Protein AF-A0A817S3K5-F1 (afdb_monomer_lite)

Radius of gyration: 28.81 Å; chains: 1; bounding box: 38×47×97 Å

Foldseek 3Di:
DDDDDDDPPPPPPPPDDPPVVNVVVVVVCVVPPADPDDDPDDDDDDADPDWFDKDWPDDWDDDDDDPPHDDDTDTDIDGNPDDDDWDDDPPHTDDPPD

Structure (mmCIF, N/CA/C/O backbone):
data_AF-A0A817S3K5-F1
#
_entry.id   AF-A0A817S3K5-F1
#
loop_
_atom_site.group_PDB
_atom_site.id
_atom_site.type_symbol
_atom_site.label_atom_id
_atom_site.label_alt_id
_atom_site.label_comp_id
_atom_site.label_asym_id
_atom_site.label_entity_id
_atom_site.label_seq_id
_atom_site.pdbx_PDB_ins_code
_atom_site.Cartn_x
_atom_site.Cartn_y
_atom_site.Cartn_z
_atom_site.occupancy
_atom_site.B_iso_or_equiv
_atom_site.auth_seq_id
_atom_site.auth_comp_id
_atom_site.auth_asym_id
_atom_site.auth_atom_id
_atom_site.pdbx_PDB_model_num
ATOM 1 N N . CYS A 1 1 ? -3.918 -30.178 81.997 1.00 38.28 1 CYS A N 1
ATOM 2 C CA . CYS A 1 1 ? -4.406 -31.030 80.899 1.00 38.28 1 CYS A CA 1
ATOM 3 C C . CYS A 1 1 ? -5.470 -30.204 80.178 1.00 38.28 1 CYS A C 1
ATOM 5 O O . CYS A 1 1 ? -6.615 -30.225 80.603 1.00 38.28 1 CYS A O 1
ATOM 7 N N . GLU A 1 2 ? -5.118 -29.177 79.399 1.00 41.91 2 GLU A N 1
ATOM 8 C CA . GLU A 1 2 ? -4.503 -29.238 78.053 1.00 41.91 2 GLU A CA 1
ATOM 9 C C . GLU A 1 2 ? -5.244 -30.208 77.129 1.00 41.91 2 GLU A C 1
ATOM 11 O O . GLU A 1 2 ? -5.290 -31.396 77.432 1.00 41.91 2 GLU A O 1
ATOM 16 N N . GLU A 1 3 ? -5.917 -29.650 76.114 1.00 40.00 3 GLU A N 1
ATOM 17 C CA . GLU A 1 3 ? -5.743 -29.856 74.655 1.00 40.00 3 GLU A CA 1
ATOM 18 C C . GLU A 1 3 ? -6.996 -29.261 73.963 1.00 40.00 3 GLU A C 1
ATOM 20 O O . GLU A 1 3 ? -8.122 -29.697 74.190 1.00 40.00 3 GLU A O 1
ATOM 25 N N . ASP A 1 4 ? -6.933 -28.046 73.408 1.00 41.97 4 ASP A N 1
ATOM 26 C CA . ASP A 1 4 ? -6.517 -27.714 72.030 1.00 41.97 4 ASP A CA 1
ATOM 27 C C . ASP A 1 4 ? -7.110 -28.624 70.944 1.00 41.97 4 ASP A C 1
ATOM 29 O O . ASP A 1 4 ? -6.908 -29.831 70.936 1.00 41.97 4 ASP A O 1
ATOM 33 N N . GLY A 1 5 ? -7.844 -28.038 69.986 1.00 35.16 5 GLY A N 1
ATOM 34 C CA . GLY A 1 5 ? -8.550 -28.851 68.991 1.00 35.16 5 GLY A CA 1
ATOM 35 C C . GLY A 1 5 ? -9.182 -28.144 67.796 1.00 35.16 5 GLY A C 1
ATOM 36 O O . GLY A 1 5 ? -10.201 -28.596 67.294 1.00 35.16 5 GLY A O 1
ATOM 37 N N . LEU A 1 6 ? -8.578 -27.047 67.342 1.00 41.00 6 LEU A N 1
ATOM 38 C CA . LEU A 1 6 ? -8.473 -26.673 65.927 1.00 41.00 6 LEU A CA 1
ATOM 39 C C . LEU A 1 6 ? -9.768 -26.529 65.086 1.00 41.00 6 LEU A C 1
ATOM 41 O O . LEU A 1 6 ? -10.302 -27.459 64.477 1.00 41.00 6 LEU A O 1
ATOM 45 N N . ARG A 1 7 ? -10.159 -25.256 64.915 1.00 46.53 7 ARG A N 1
ATOM 46 C CA . ARG A 1 7 ? -10.864 -24.732 63.734 1.00 46.53 7 ARG A CA 1
ATOM 47 C C . ARG A 1 7 ? -10.237 -25.295 62.454 1.00 46.53 7 ARG A C 1
ATOM 49 O O . ARG A 1 7 ? -9.183 -24.830 62.028 1.00 46.53 7 ARG A O 1
ATOM 56 N N . HIS A 1 8 ? -10.941 -26.185 61.773 1.00 41.94 8 HIS A N 1
ATOM 57 C CA . HIS A 1 8 ? -10.655 -26.474 60.374 1.00 41.94 8 HIS A CA 1
ATOM 58 C C . HIS A 1 8 ? -11.423 -25.461 59.520 1.00 41.94 8 HIS A C 1
ATOM 60 O O . HIS A 1 8 ? -12.489 -25.748 58.980 1.00 41.94 8 HIS A O 1
ATOM 66 N N . SER A 1 9 ? -10.914 -24.224 59.437 1.00 45.59 9 SER A N 1
ATOM 67 C CA . SER A 1 9 ? -11.316 -23.351 58.334 1.00 45.59 9 SER A CA 1
ATOM 68 C C . SER A 1 9 ? -10.682 -23.932 57.078 1.00 45.59 9 SER A C 1
ATOM 70 O O . SER A 1 9 ? -9.462 -23.882 56.942 1.00 45.59 9 SER A O 1
ATOM 72 N N . ASN A 1 10 ? -11.495 -24.511 56.198 1.00 40.59 10 ASN A N 1
ATOM 73 C CA . ASN A 1 10 ? -11.050 -24.997 54.900 1.00 40.59 10 ASN A CA 1
ATOM 74 C C . ASN A 1 10 ? -10.372 -23.856 54.131 1.00 40.59 10 ASN A C 1
ATOM 76 O O . ASN A 1 10 ? -11.014 -22.986 53.545 1.00 40.59 10 ASN A O 1
ATOM 80 N N . THR A 1 11 ? -9.042 -23.870 54.121 1.00 45.94 11 THR A N 1
ATOM 81 C CA . THR A 1 11 ? -8.177 -22.968 53.350 1.00 45.94 11 THR A CA 1
ATOM 82 C C . THR A 1 11 ? -8.134 -23.381 51.870 1.00 45.94 11 THR A C 1
ATOM 84 O O . THR A 1 11 ? -7.100 -23.274 51.223 1.00 45.94 11 THR A O 1
ATOM 87 N N . ALA A 1 12 ? -9.253 -23.869 51.329 1.00 43.88 12 ALA A N 1
ATOM 88 C CA . ALA A 1 12 ? -9.432 -24.180 49.909 1.00 43.88 12 ALA A CA 1
ATOM 89 C C . ALA A 1 12 ? -10.321 -23.138 49.200 1.00 43.88 12 ALA A C 1
ATOM 91 O O . ALA A 1 12 ? -10.151 -22.895 48.010 1.00 43.88 12 ALA A O 1
ATOM 92 N N . ASP A 1 13 ? -11.183 -22.425 49.935 1.00 46.97 13 ASP A N 1
ATOM 93 C CA . ASP A 1 13 ? -12.162 -21.481 49.362 1.00 46.97 13 ASP A CA 1
ATOM 94 C C . ASP A 1 13 ? -11.654 -20.036 49.201 1.00 46.97 13 ASP A C 1
ATOM 96 O O . ASP A 1 13 ? -12.416 -19.114 48.896 1.00 46.97 13 ASP A O 1
ATOM 100 N N . LYS A 1 14 ? -10.355 -19.792 49.418 1.00 42.25 14 LYS A N 1
ATOM 101 C CA . LYS A 1 14 ? -9.751 -18.455 49.243 1.00 42.25 14 LYS A CA 1
ATOM 102 C C . LYS A 1 14 ? -9.212 -18.195 47.836 1.00 42.25 14 LYS A C 1
ATOM 104 O O . LYS A 1 14 ? -8.758 -17.087 47.561 1.00 42.25 14 LYS A O 1
ATOM 109 N N . VAL A 1 15 ? -9.305 -19.169 46.934 1.00 53.22 15 VAL A N 1
ATOM 110 C CA . VAL A 1 15 ? -8.942 -19.003 45.525 1.00 53.22 15 VAL A CA 1
ATOM 111 C C . VAL A 1 15 ? -10.236 -19.001 44.712 1.00 53.22 15 VAL A C 1
ATOM 113 O O . VAL A 1 15 ? -10.975 -19.972 44.752 1.00 53.22 15 VAL A O 1
ATOM 116 N N . LYS A 1 16 ? -10.488 -17.921 43.962 1.00 57.38 16 LYS A N 1
ATOM 117 C CA . LYS A 1 16 ? -11.673 -17.648 43.112 1.00 57.38 16 LYS A CA 1
ATOM 118 C C . LYS A 1 16 ? -12.856 -16.955 43.793 1.00 57.38 16 LYS A C 1
ATOM 120 O O . LYS A 1 16 ? -13.955 -17.483 43.886 1.00 57.38 16 LYS A O 1
ATOM 125 N N . ARG A 1 17 ? -12.687 -15.669 44.092 1.00 57.22 17 ARG A N 1
ATOM 126 C CA . ARG A 1 17 ? -13.779 -14.704 43.891 1.00 57.22 17 ARG A CA 1
ATOM 127 C C . ARG A 1 17 ? -13.275 -13.536 43.059 1.00 57.22 17 ARG A C 1
ATOM 129 O O . ARG A 1 17 ? -13.145 -12.412 43.528 1.00 57.22 17 ARG A O 1
ATOM 136 N N . VAL A 1 18 ? -12.956 -13.830 41.801 1.00 61.41 18 VAL A N 1
ATOM 137 C CA . VAL A 1 18 ? -13.075 -12.799 40.770 1.00 61.41 18 VAL A CA 1
ATOM 138 C C . VAL A 1 18 ? -14.581 -12.606 40.603 1.00 61.41 18 VAL A C 1
ATOM 140 O O . VAL A 1 18 ? -15.294 -13.581 40.378 1.00 61.41 18 VAL A O 1
ATOM 143 N N . SER A 1 19 ? -15.088 -11.397 40.849 1.00 73.00 19 SER A N 1
ATOM 144 C CA . SER A 1 19 ? -16.510 -11.112 40.651 1.00 73.00 19 SER A CA 1
ATOM 145 C C . SER A 1 19 ? -16.870 -11.375 39.192 1.00 73.00 19 SER A C 1
ATOM 147 O O . SER A 1 19 ? -16.065 -11.083 38.309 1.00 73.00 19 SER A O 1
ATOM 149 N N . GLN A 1 20 ? -18.071 -11.894 38.937 1.00 73.19 20 GLN A N 1
ATOM 150 C CA . GLN A 1 20 ? -18.551 -12.144 37.575 1.00 73.19 20 GLN A CA 1
ATOM 151 C C . GLN A 1 20 ? -18.371 -10.899 36.687 1.00 73.19 20 GLN A C 1
ATOM 153 O O . GLN A 1 20 ? -17.793 -11.001 35.617 1.00 73.19 20 GLN A O 1
ATOM 158 N N . ALA A 1 21 ? -18.646 -9.706 37.226 1.00 74.56 21 ALA A N 1
ATOM 159 C CA . ALA A 1 21 ? -18.399 -8.428 36.554 1.00 74.56 21 ALA A CA 1
ATOM 160 C C . ALA A 1 21 ? -16.942 -8.212 36.093 1.00 74.56 21 ALA A C 1
ATOM 162 O O . ALA A 1 21 ? -16.708 -7.642 35.035 1.00 74.56 21 ALA A O 1
ATOM 163 N N . LYS A 1 22 ? -15.939 -8.661 36.862 1.00 75.88 22 LYS A N 1
ATOM 164 C CA . LYS A 1 22 ? -14.532 -8.589 36.429 1.00 75.88 22 LYS A CA 1
ATOM 165 C C . LYS A 1 22 ? -14.230 -9.592 35.318 1.00 75.88 22 LYS A C 1
ATOM 167 O O . LYS A 1 22 ? -13.415 -9.287 34.457 1.00 75.88 22 LYS A O 1
ATOM 172 N N . LEU A 1 23 ? -14.856 -10.768 35.346 1.00 76.06 23 LEU A N 1
ATOM 173 C CA . LEU A 1 23 ? -14.713 -11.756 34.275 1.00 76.06 23 LEU A CA 1
ATOM 174 C C . LEU A 1 23 ? -15.369 -11.263 32.981 1.00 76.06 23 LEU A C 1
ATOM 176 O O . LEU A 1 23 ? -14.771 -11.412 31.922 1.00 76.06 23 LEU A O 1
ATOM 180 N N . ASP A 1 24 ? -16.527 -10.613 33.082 1.00 75.06 24 ASP A N 1
ATOM 181 C CA . ASP A 1 24 ? -17.258 -10.065 31.937 1.00 75.06 24 ASP A CA 1
ATOM 182 C C . ASP A 1 24 ? -16.474 -8.921 31.270 1.00 75.06 24 ASP A C 1
ATOM 184 O O . ASP A 1 24 ? -16.312 -8.922 30.054 1.00 75.06 24 ASP A O 1
ATOM 188 N N . ILE A 1 25 ? -15.882 -8.014 32.062 1.00 77.69 25 ILE A N 1
ATOM 189 C CA . ILE A 1 25 ? -15.007 -6.941 31.548 1.00 77.69 25 ILE A CA 1
ATOM 190 C C . ILE A 1 25 ? -13.778 -7.523 30.837 1.00 77.69 25 ILE A C 1
ATOM 192 O O . ILE A 1 25 ? -13.401 -7.057 29.766 1.00 77.69 25 ILE A O 1
ATOM 196 N N . ILE A 1 26 ? -13.141 -8.551 31.409 1.00 79.62 26 ILE A N 1
ATOM 197 C CA . ILE A 1 26 ? -11.979 -9.197 30.779 1.00 79.62 26 ILE A CA 1
ATOM 198 C C . ILE A 1 26 ? -12.387 -9.872 29.464 1.00 79.62 26 ILE A C 1
ATOM 200 O O . ILE A 1 26 ? -11.667 -9.746 28.475 1.00 79.62 26 ILE A O 1
ATOM 204 N N . ALA A 1 27 ? -13.535 -10.553 29.435 1.00 75.31 27 ALA A N 1
ATOM 205 C CA . ALA A 1 27 ? -14.054 -11.189 28.229 1.00 75.31 27 ALA A CA 1
ATOM 206 C C . ALA A 1 27 ? -14.377 -10.156 27.136 1.00 75.31 27 ALA A C 1
ATOM 208 O O . ALA A 1 27 ? -14.006 -10.357 25.981 1.00 75.31 27 ALA A O 1
ATOM 209 N N . GLU A 1 28 ? -14.991 -9.026 27.493 1.00 73.81 28 GLU A N 1
ATOM 210 C CA . GLU A 1 28 ? -15.291 -7.928 26.568 1.00 73.81 28 GLU A CA 1
ATOM 211 C C . GLU A 1 28 ? -14.014 -7.269 26.023 1.00 73.81 28 GLU A C 1
ATOM 213 O O . GLU A 1 28 ? -13.895 -7.050 24.816 1.00 73.81 28 GLU A O 1
ATOM 218 N N . CYS A 1 29 ? -13.009 -7.031 26.874 1.00 67.94 29 CYS A N 1
ATOM 219 C CA . CYS A 1 29 ? -11.702 -6.539 26.434 1.00 67.94 29 CYS A CA 1
ATOM 220 C C . CYS A 1 29 ? -10.994 -7.521 25.487 1.00 67.94 29 CYS A C 1
ATOM 222 O O . CYS A 1 29 ? -10.348 -7.084 24.539 1.00 67.94 29 CYS A O 1
ATOM 224 N N . GLN A 1 30 ? -11.108 -8.832 25.718 1.00 71.56 30 GLN A N 1
ATOM 225 C CA . GLN A 1 30 ? -10.517 -9.855 24.847 1.00 71.56 30 GLN A CA 1
ATOM 226 C C . GLN A 1 30 ? -11.252 -9.983 23.505 1.00 71.56 30 GLN A C 1
ATOM 228 O O . GLN A 1 30 ? -10.606 -10.177 22.479 1.00 71.56 30 GLN A O 1
ATOM 233 N N . LEU A 1 31 ? -12.581 -9.842 23.495 1.00 69.44 31 LEU A N 1
ATOM 234 C CA . LEU A 1 31 ? -13.403 -9.858 22.278 1.00 69.44 31 LEU A CA 1
ATOM 235 C C . LEU A 1 31 ? -13.170 -8.629 21.389 1.00 69.44 31 LEU A C 1
ATOM 237 O O . LEU A 1 31 ? -13.217 -8.746 20.165 1.00 69.44 31 LEU A O 1
ATOM 241 N N . ASN A 1 32 ? -12.904 -7.473 21.999 1.00 66.19 32 ASN A N 1
ATOM 242 C CA . ASN A 1 32 ? -12.687 -6.204 21.301 1.00 66.19 32 ASN A CA 1
ATOM 243 C C . ASN A 1 32 ? -11.206 -5.879 21.061 1.00 66.19 32 ASN A C 1
ATOM 245 O O . ASN A 1 32 ? -10.897 -4.823 20.507 1.00 66.19 32 ASN A O 1
ATOM 249 N N . ALA A 1 33 ? -10.287 -6.756 21.475 1.00 66.12 33 ALA A N 1
ATOM 250 C CA . ALA A 1 33 ? -8.875 -6.584 21.179 1.00 66.12 33 ALA A CA 1
ATOM 251 C C . ALA A 1 33 ? -8.679 -6.525 19.651 1.00 66.12 33 ALA A C 1
ATOM 253 O O . ALA A 1 33 ? -9.270 -7.341 18.931 1.00 66.12 33 ALA A O 1
ATOM 254 N N . PRO A 1 34 ? -7.862 -5.587 19.131 1.00 64.31 34 PRO A N 1
ATOM 255 C CA . PRO A 1 34 ? -7.518 -5.577 17.718 1.00 64.31 34 PRO A CA 1
ATOM 256 C C . PRO A 1 34 ? -6.945 -6.944 17.363 1.00 64.31 34 PRO A C 1
ATOM 258 O O . PRO A 1 34 ? -5.986 -7.401 17.993 1.00 64.31 34 PRO A O 1
ATOM 261 N N . LYS A 1 35 ? -7.546 -7.620 16.382 1.00 67.06 35 LYS A N 1
ATOM 262 C CA . LYS A 1 35 ? -6.950 -8.852 15.876 1.00 67.06 35 LYS A CA 1
ATOM 263 C C . LYS A 1 35 ? -5.560 -8.503 15.339 1.00 67.06 35 LYS A C 1
ATOM 265 O O . LYS A 1 35 ? -5.441 -7.494 14.636 1.00 67.06 35 LYS A O 1
ATOM 270 N N . PRO A 1 36 ? -4.521 -9.289 15.668 1.00 70.00 36 PRO A N 1
ATOM 271 C CA . PRO A 1 36 ? -3.219 -9.116 15.049 1.00 70.00 36 PRO A CA 1
ATOM 272 C C . PRO A 1 36 ? -3.384 -9.142 13.530 1.00 70.00 36 PRO A C 1
ATOM 274 O O . PRO A 1 36 ? -4.177 -9.931 13.013 1.00 70.00 36 PRO A O 1
ATOM 277 N N . TYR A 1 37 ? -2.656 -8.282 12.825 1.00 74.50 37 TYR A N 1
ATOM 278 C CA . TYR A 1 37 ? -2.580 -8.388 11.375 1.00 74.50 37 TYR A CA 1
ATOM 279 C C . TYR A 1 37 ? -1.969 -9.740 11.009 1.00 74.50 37 TYR A C 1
ATOM 281 O O . TYR A 1 37 ? -0.842 -10.050 11.400 1.00 74.50 37 TYR A O 1
ATOM 289 N N . GLU A 1 38 ? -2.724 -10.555 10.279 1.00 74.12 38 GLU A N 1
ATOM 290 C CA . GLU A 1 38 ? -2.203 -11.776 9.680 1.00 74.12 38 GLU A CA 1
ATOM 291 C C . GLU A 1 38 ? -1.448 -11.394 8.409 1.00 74.12 38 GLU A C 1
ATOM 293 O O . GLU A 1 38 ? -2.043 -11.112 7.370 1.00 74.12 38 GLU A O 1
ATOM 298 N N . HIS A 1 39 ? -0.119 -11.355 8.506 1.00 69.19 39 HIS A N 1
ATOM 299 C CA . HIS A 1 39 ? 0.730 -11.069 7.360 1.00 69.19 39 HIS A CA 1
ATOM 300 C C . HIS A 1 39 ? 0.556 -12.160 6.302 1.00 69.19 39 HIS A C 1
ATOM 302 O O . HIS A 1 39 ? 0.821 -13.337 6.562 1.00 69.19 39 HIS A O 1
ATOM 308 N N . LYS A 1 40 ? 0.153 -11.773 5.087 1.00 72.62 40 LYS A N 1
ATOM 309 C CA . LYS A 1 40 ? 0.117 -12.695 3.947 1.00 72.62 40 LYS A CA 1
ATOM 310 C C . LYS A 1 40 ? 1.541 -13.202 3.688 1.00 72.62 40 LYS A C 1
ATOM 312 O O . LYS A 1 40 ? 2.436 -12.417 3.368 1.00 72.62 40 LYS A O 1
ATOM 317 N N . VAL A 1 41 ? 1.778 -14.502 3.865 1.00 68.81 41 VAL A N 1
ATOM 318 C CA . VAL A 1 41 ? 3.049 -15.136 3.483 1.00 68.81 41 VAL A CA 1
ATOM 319 C C . VAL A 1 41 ? 3.048 -15.268 1.966 1.00 68.81 41 VAL A C 1
ATOM 321 O O . VAL A 1 41 ? 2.163 -15.912 1.407 1.00 68.81 41 VAL A O 1
ATOM 324 N N . ARG A 1 42 ? 4.010 -14.624 1.304 1.00 69.75 42 ARG A N 1
ATOM 325 C CA . ARG A 1 42 ? 4.168 -14.681 -0.152 1.00 69.75 42 ARG A CA 1
ATOM 326 C C . ARG A 1 42 ? 5.323 -15.590 -0.522 1.00 69.75 42 ARG A C 1
ATOM 328 O O . ARG A 1 42 ? 6.282 -15.727 0.239 1.00 69.75 42 ARG A O 1
ATOM 335 N N . GLU A 1 43 ? 5.235 -16.163 -1.713 1.00 80.25 43 GLU A N 1
ATOM 336 C CA . GLU A 1 43 ? 6.395 -16.780 -2.338 1.00 80.25 43 GLU A CA 1
ATOM 337 C C . GLU A 1 43 ? 7.450 -15.701 -2.650 1.00 80.25 43 GLU A C 1
ATOM 339 O O . GLU A 1 43 ? 7.085 -14.555 -2.940 1.00 80.25 43 GLU A O 1
ATOM 344 N N . PRO A 1 44 ? 8.751 -16.023 -2.549 1.00 78.25 44 PRO A N 1
ATOM 345 C CA . PRO A 1 44 ? 9.811 -15.105 -2.947 1.00 78.25 44 PRO A CA 1
ATOM 346 C C . PRO A 1 44 ? 9.650 -14.682 -4.410 1.00 78.25 44 PRO A C 1
ATOM 348 O O . PRO A 1 44 ? 9.385 -15.519 -5.271 1.00 78.25 44 PRO A O 1
ATOM 351 N N . LEU A 1 45 ? 9.838 -13.390 -4.683 1.00 78.94 45 LEU A N 1
ATOM 352 C CA . LEU A 1 45 ? 9.867 -12.871 -6.050 1.00 78.94 45 LEU A CA 1
ATOM 353 C C . LEU A 1 45 ? 11.091 -13.409 -6.802 1.00 78.94 45 LEU A C 1
ATOM 355 O O . LEU A 1 45 ? 12.121 -13.722 -6.194 1.00 78.94 45 LEU A O 1
ATOM 359 N N . GLU A 1 46 ? 10.974 -13.522 -8.125 1.00 79.12 46 GLU A N 1
ATOM 360 C CA . GLU A 1 46 ? 12.075 -13.979 -8.968 1.00 79.12 46 GLU A CA 1
ATOM 361 C C . GLU A 1 46 ? 13.247 -12.988 -8.940 1.00 79.12 46 GLU A C 1
ATOM 363 O O . GLU A 1 46 ? 13.076 -11.773 -8.865 1.00 79.12 46 GLU A O 1
ATOM 368 N N . THR A 1 47 ? 14.473 -13.505 -9.016 1.00 80.75 47 THR A 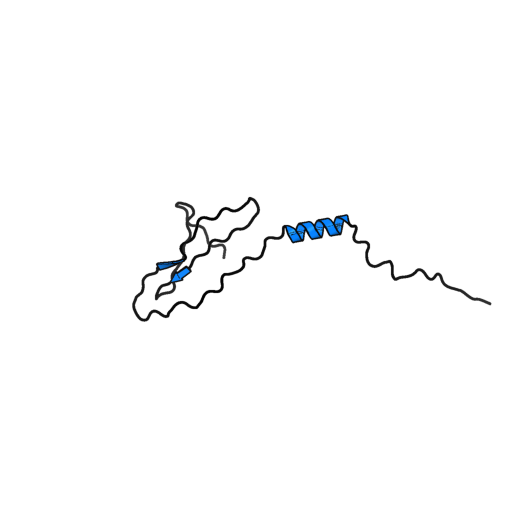N 1
ATOM 369 C CA . THR A 1 47 ? 15.660 -12.654 -9.134 1.00 80.75 47 THR A CA 1
ATOM 370 C C . THR A 1 47 ? 15.817 -12.162 -10.568 1.00 80.75 47 THR A C 1
ATOM 372 O O . THR A 1 47 ? 16.076 -12.959 -11.471 1.00 80.75 47 THR A O 1
ATOM 375 N N . HIS A 1 48 ? 15.741 -10.848 -10.770 1.00 82.00 48 HIS A N 1
ATOM 376 C CA . HIS A 1 48 ? 15.863 -10.232 -12.094 1.00 82.00 48 HIS A CA 1
ATOM 377 C C . HIS A 1 48 ? 17.324 -10.020 -12.502 1.00 82.00 48 HIS A C 1
ATOM 379 O O . HIS A 1 48 ? 18.052 -9.221 -11.905 1.00 82.00 48 HIS A O 1
ATOM 385 N N . THR A 1 49 ? 17.767 -10.718 -13.550 1.00 82.88 49 THR A N 1
ATOM 386 C CA . THR A 1 49 ? 19.113 -10.545 -14.127 1.00 82.88 49 THR A CA 1
ATOM 387 C C . THR A 1 49 ? 19.220 -9.315 -15.027 1.00 82.88 49 THR A C 1
ATOM 389 O O . THR A 1 49 ? 20.301 -8.742 -15.155 1.00 82.88 49 THR A O 1
ATOM 392 N N . GLU A 1 50 ? 18.112 -8.892 -15.634 1.00 86.25 50 GLU A N 1
ATOM 393 C CA . GLU A 1 50 ? 18.042 -7.697 -16.476 1.00 86.25 50 GLU A CA 1
ATOM 394 C C . GLU A 1 50 ? 17.486 -6.489 -15.703 1.00 86.25 50 GLU A C 1
ATOM 396 O O . GLU A 1 50 ? 16.763 -6.670 -14.718 1.00 86.25 50 GLU A O 1
ATOM 401 N N . PRO A 1 51 ? 17.804 -5.250 -16.130 1.00 86.81 51 PRO A N 1
ATOM 402 C CA . PRO A 1 51 ? 17.242 -4.046 -15.533 1.00 86.81 51 PRO A CA 1
ATOM 403 C C . PRO A 1 51 ? 15.717 -4.042 -15.577 1.00 86.81 51 PRO A C 1
ATOM 405 O O . PRO A 1 51 ? 15.112 -3.920 -16.641 1.00 86.81 51 PRO A O 1
ATOM 408 N N . LEU A 1 52 ? 15.106 -4.114 -14.396 1.00 88.50 52 LEU A N 1
ATOM 409 C CA . LEU A 1 52 ? 13.664 -4.048 -14.220 1.00 88.50 52 LEU A CA 1
ATOM 410 C C . LEU A 1 52 ? 13.304 -2.851 -13.346 1.00 88.50 52 LEU A C 1
ATOM 412 O O . LEU A 1 52 ? 13.735 -2.753 -12.193 1.00 88.50 52 LEU A O 1
ATOM 416 N N . ALA A 1 53 ? 12.535 -1.927 -13.922 1.00 91.50 53 ALA A N 1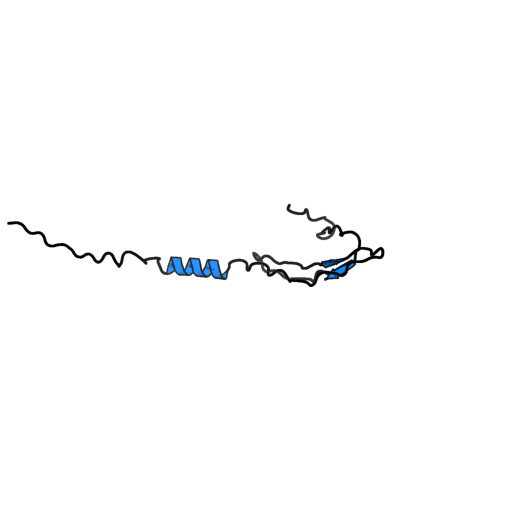
ATOM 417 C CA . ALA A 1 53 ? 12.009 -0.774 -13.206 1.00 91.50 53 ALA A CA 1
ATOM 418 C C . ALA A 1 53 ? 10.977 -1.216 -12.153 1.00 91.50 53 ALA A C 1
ATOM 420 O O . ALA A 1 53 ? 10.301 -2.220 -12.373 1.00 91.50 53 ALA A O 1
ATOM 421 N N . PRO A 1 54 ? 10.812 -0.466 -11.047 1.00 93.00 54 PRO A N 1
ATOM 422 C CA . PRO A 1 54 ? 9.811 -0.780 -10.040 1.00 93.00 54 PRO A CA 1
ATOM 423 C C . PRO A 1 54 ? 8.399 -0.871 -10.618 1.00 93.00 54 PRO A C 1
ATOM 425 O O . PRO A 1 54 ? 7.958 0.029 -11.336 1.00 93.00 54 PRO A O 1
ATOM 428 N N . PHE A 1 55 ? 7.672 -1.921 -10.256 1.00 91.50 55 PHE A N 1
ATOM 429 C CA . PHE A 1 55 ? 6.269 -2.094 -10.617 1.00 91.50 55 PHE A CA 1
ATOM 430 C C . PHE A 1 55 ? 5.494 -2.760 -9.479 1.00 91.50 55 PHE A C 1
ATOM 432 O O . PHE A 1 55 ? 6.058 -3.482 -8.657 1.00 91.50 55 PHE A O 1
ATOM 439 N N . PHE A 1 56 ? 4.188 -2.504 -9.423 1.00 92.06 56 PHE A N 1
ATOM 440 C CA . PHE A 1 56 ? 3.318 -3.134 -8.436 1.00 92.06 56 PHE A CA 1
ATOM 441 C C . PHE A 1 56 ? 3.016 -4.577 -8.839 1.00 92.06 56 PHE A C 1
ATOM 443 O O . PHE A 1 56 ? 2.465 -4.826 -9.909 1.00 92.06 56 PHE A O 1
ATOM 450 N N . VAL A 1 57 ? 3.334 -5.504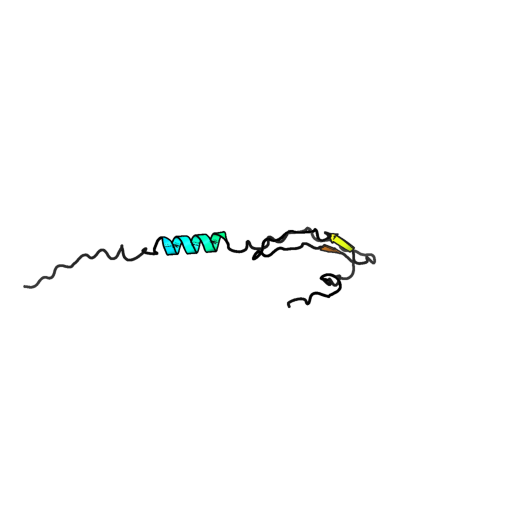 -7.942 1.00 91.75 57 VAL A N 1
ATOM 451 C CA . VAL A 1 57 ? 2.851 -6.889 -7.973 1.00 91.75 57 VAL A CA 1
ATOM 452 C C . VAL A 1 57 ? 1.469 -6.967 -7.322 1.00 91.75 57 VAL A C 1
ATOM 454 O O . VAL A 1 57 ? 0.594 -7.675 -7.812 1.00 91.75 57 VAL A O 1
ATOM 457 N N . GLU A 1 58 ? 1.246 -6.197 -6.251 1.00 90.62 58 GLU A N 1
ATOM 458 C CA . GLU A 1 58 ? -0.076 -5.988 -5.655 1.00 90.62 58 GLU A CA 1
ATOM 459 C C . GLU A 1 58 ? -0.339 -4.494 -5.520 1.00 90.62 58 GLU A C 1
ATOM 461 O O . GLU A 1 58 ? 0.437 -3.754 -4.906 1.00 90.62 58 GLU A O 1
ATOM 466 N N . ILE A 1 59 ? -1.437 -4.071 -6.137 1.00 90.94 59 ILE A N 1
ATOM 467 C CA . ILE A 1 59 ? -1.925 -2.700 -6.095 1.00 90.94 59 ILE A CA 1
ATOM 468 C C . ILE A 1 59 ? -2.817 -2.576 -4.857 1.00 90.94 59 ILE A C 1
ATOM 470 O O . ILE A 1 59 ? -3.683 -3.430 -4.663 1.00 90.94 59 ILE A O 1
ATOM 474 N N . PRO A 1 60 ? -2.646 -1.524 -4.040 1.00 90.12 60 PRO A N 1
ATOM 475 C CA . PRO A 1 60 ? -3.474 -1.329 -2.862 1.00 90.12 60 PRO A CA 1
ATOM 476 C C . PRO A 1 60 ? -4.948 -1.178 -3.253 1.00 90.12 60 PRO A C 1
ATOM 478 O O . PRO A 1 60 ? -5.301 -0.360 -4.106 1.00 90.12 60 PRO A O 1
ATOM 481 N N . GLU A 1 61 ? -5.812 -1.949 -2.601 1.00 90.19 61 GLU A N 1
ATOM 482 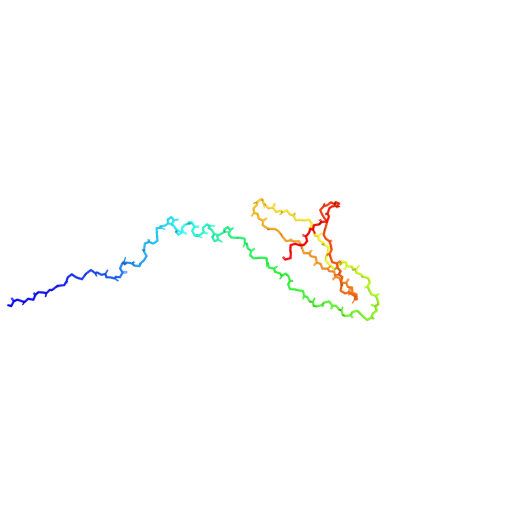C CA . GLU A 1 61 ? -7.258 -1.877 -2.796 1.00 90.19 61 GLU A CA 1
ATOM 483 C C . GLU A 1 61 ? -7.920 -0.937 -1.783 1.00 90.19 61 GLU A C 1
ATOM 485 O O . GLU A 1 61 ? -7.440 -0.723 -0.666 1.00 90.19 61 GLU A O 1
ATOM 490 N N . ASN A 1 62 ? -9.070 -0.380 -2.166 1.00 91.25 62 ASN A N 1
ATOM 491 C CA . ASN A 1 62 ? -9.864 0.437 -1.257 1.00 91.25 62 ASN A CA 1
ATOM 492 C C . ASN A 1 62 ? -10.421 -0.430 -0.124 1.00 91.25 62 ASN A C 1
ATOM 494 O O . ASN A 1 62 ? -11.157 -1.385 -0.368 1.00 91.25 62 ASN A O 1
ATOM 498 N N . THR A 1 63 ? -10.140 -0.042 1.118 1.00 87.06 63 THR A N 1
ATOM 499 C CA . THR A 1 63 ? -10.673 -0.705 2.311 1.00 87.06 63 THR A CA 1
ATOM 500 C C . THR A 1 63 ? -11.532 0.259 3.126 1.00 87.06 63 THR A C 1
ATOM 502 O O . THR A 1 63 ? -11.298 1.469 3.152 1.00 87.06 63 THR A O 1
ATOM 505 N N . SER A 1 64 ? -12.557 -0.271 3.794 1.00 88.50 64 SER A N 1
ATOM 506 C CA . SER A 1 64 ? -13.356 0.477 4.767 1.00 88.50 64 SER A CA 1
ATOM 507 C C . SER A 1 64 ? -13.015 0.005 6.175 1.00 88.50 64 SER A C 1
ATOM 509 O O . SER A 1 64 ? -13.154 -1.183 6.469 1.00 88.50 64 SER A O 1
ATOM 511 N N . ALA A 1 65 ? -12.635 0.927 7.052 1.00 87.31 65 ALA A N 1
ATOM 512 C CA . ALA A 1 65 ? -12.412 0.653 8.467 1.00 87.31 65 ALA A CA 1
ATOM 513 C C . ALA A 1 65 ? -13.553 1.234 9.308 1.00 87.31 65 ALA A C 1
ATOM 515 O O . ALA A 1 65 ? -14.089 2.298 8.989 1.00 87.31 65 ALA A O 1
ATOM 516 N N . LYS A 1 66 ? -13.919 0.550 10.396 1.00 87.81 66 LYS A N 1
ATOM 517 C CA . LYS A 1 66 ? -14.799 1.130 11.418 1.00 87.81 66 LYS A CA 1
ATOM 518 C C . LYS A 1 66 ? -13.992 2.056 12.321 1.00 87.81 66 LYS A C 1
ATOM 520 O O . LYS A 1 66 ? -12.801 1.843 12.532 1.00 87.81 66 LYS A O 1
ATOM 525 N N . GLU A 1 67 ? -14.654 3.061 12.881 1.00 88.31 67 GLU A N 1
ATOM 526 C CA . GLU A 1 67 ? -14.032 3.948 13.862 1.00 88.31 67 GLU A CA 1
ATOM 527 C C . GLU A 1 67 ? -13.453 3.144 15.037 1.00 88.31 67 GLU A C 1
ATOM 529 O O . GLU A 1 67 ? -14.077 2.204 15.534 1.00 88.31 67 GLU A O 1
ATOM 534 N N . GLY A 1 68 ? -12.227 3.486 15.440 1.00 87.31 68 GLY A N 1
ATOM 535 C CA . GLY A 1 68 ? -11.494 2.782 16.493 1.00 87.31 68 GLY A CA 1
ATOM 536 C C . GLY A 1 68 ? -10.857 1.451 16.072 1.00 87.31 68 GLY A C 1
ATOM 537 O O . GLY A 1 68 ? -10.212 0.821 16.905 1.00 87.31 68 GLY A O 1
ATOM 538 N N . GLN A 1 69 ? -10.998 1.019 14.812 1.00 81.38 69 GLN A N 1
ATOM 539 C CA . GLN A 1 69 ? -10.337 -0.182 14.294 1.00 81.38 69 GLN A CA 1
ATOM 540 C C . GLN A 1 69 ? -9.153 0.166 13.394 1.00 81.38 69 GLN A C 1
ATOM 542 O O . GLN A 1 69 ? -9.239 1.043 12.534 1.00 81.38 69 GLN A O 1
ATOM 547 N N . SER A 1 70 ? -8.058 -0.575 13.557 1.00 83.44 70 SER A N 1
ATOM 548 C CA . SER A 1 70 ? -6.947 -0.556 12.608 1.00 83.44 70 SER A CA 1
ATOM 549 C C . SER A 1 70 ? -7.330 -1.305 11.333 1.00 83.44 70 SER A C 1
ATOM 551 O O . SER A 1 70 ? -7.986 -2.345 11.386 1.00 83.44 70 SER A O 1
ATOM 553 N N . THR A 1 71 ? -6.880 -0.790 10.193 1.00 85.00 71 THR A N 1
ATOM 554 C CA . THR A 1 71 ? -6.936 -1.479 8.901 1.00 85.00 71 THR A CA 1
ATOM 555 C C . THR A 1 71 ? -5.539 -1.540 8.312 1.00 85.00 71 THR A C 1
ATOM 557 O O . THR A 1 71 ? -4.683 -0.723 8.652 1.00 85.00 71 THR A O 1
ATOM 560 N N . PHE A 1 72 ? -5.325 -2.504 7.429 1.00 85.81 72 PHE A N 1
ATOM 561 C CA . PHE A 1 72 ? -4.059 -2.718 6.750 1.00 85.81 72 PHE A CA 1
ATOM 562 C C . PHE A 1 72 ? -4.309 -2.669 5.250 1.00 85.81 72 PHE A C 1
ATOM 564 O O . PHE A 1 72 ? -5.353 -3.115 4.769 1.00 85.81 72 PHE A O 1
ATOM 571 N N . VAL A 1 73 ? -3.363 -2.081 4.530 1.00 86.25 73 VAL A N 1
ATOM 572 C CA . VAL A 1 73 ? -3.377 -2.015 3.074 1.00 86.25 73 VAL A CA 1
ATOM 573 C C . VAL A 1 73 ? -2.148 -2.763 2.600 1.00 86.25 73 VAL A C 1
ATOM 575 O O . VAL A 1 73 ? -1.023 -2.380 2.914 1.00 86.25 73 VAL A O 1
ATOM 578 N N . ASP A 1 74 ? -2.378 -3.850 1.875 1.00 88.75 74 ASP A N 1
ATOM 579 C CA . ASP A 1 74 ? -1.300 -4.681 1.364 1.00 88.75 74 ASP A CA 1
ATOM 580 C C . ASP A 1 74 ? -0.752 -4.083 0.070 1.00 88.75 74 ASP A C 1
ATOM 582 O O . ASP A 1 74 ? -1.504 -3.709 -0.831 1.00 88.75 74 ASP A O 1
ATOM 586 N N . ILE A 1 75 ? 0.574 -4.018 -0.022 1.00 88.94 75 ILE A N 1
ATOM 587 C CA . ILE A 1 75 ? 1.295 -3.624 -1.229 1.00 88.94 75 ILE A CA 1
ATOM 588 C C . ILE A 1 75 ? 2.444 -4.598 -1.472 1.00 88.94 75 ILE A C 1
ATOM 590 O O . ILE A 1 75 ? 3.086 -5.073 -0.534 1.00 88.94 75 ILE A O 1
ATOM 594 N N . ALA A 1 76 ? 2.731 -4.868 -2.740 1.00 89.50 76 ALA A N 1
ATOM 595 C CA . ALA A 1 76 ? 3.966 -5.526 -3.141 1.00 89.50 76 ALA A CA 1
ATOM 596 C C . ALA A 1 76 ? 4.522 -4.851 -4.380 1.00 89.50 76 ALA A C 1
ATOM 598 O O . ALA A 1 76 ? 3.794 -4.587 -5.337 1.00 89.50 76 ALA A O 1
ATOM 599 N N . VAL A 1 77 ? 5.822 -4.585 -4.342 1.00 90.38 77 VAL A N 1
ATOM 600 C CA . VAL A 1 77 ?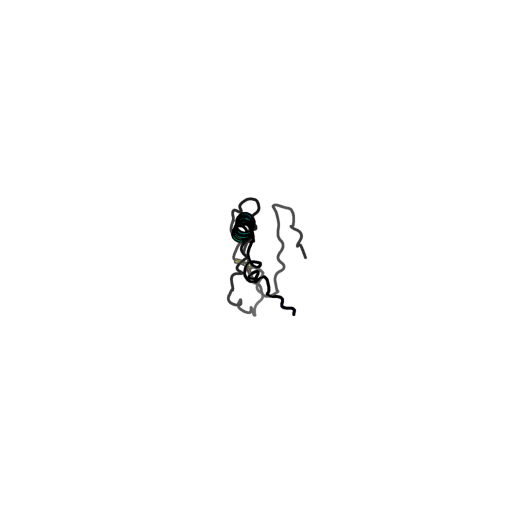 6.567 -3.941 -5.416 1.00 90.38 77 VAL A CA 1
ATOM 601 C C . VAL A 1 77 ? 7.772 -4.812 -5.717 1.00 90.38 77 VAL A C 1
ATOM 603 O O . VAL A 1 77 ? 8.432 -5.286 -4.794 1.00 90.38 77 VAL A O 1
ATOM 606 N N . ASP A 1 78 ? 8.040 -5.009 -6.997 1.00 90.56 78 ASP A N 1
ATOM 607 C CA . ASP A 1 78 ? 9.200 -5.740 -7.486 1.00 90.56 78 ASP A CA 1
ATOM 608 C C . ASP A 1 78 ? 10.028 -4.842 -8.410 1.00 90.56 78 ASP A C 1
ATOM 610 O O . ASP A 1 78 ? 9.541 -3.830 -8.920 1.00 90.56 78 ASP A O 1
ATOM 614 N N . GLY A 1 79 ? 11.298 -5.181 -8.577 1.00 89.44 79 GLY A N 1
ATOM 615 C CA . GLY A 1 79 ? 12.282 -4.434 -9.343 1.00 89.44 79 GLY A CA 1
ATOM 616 C C . GLY A 1 79 ? 13.688 -4.965 -9.082 1.00 89.44 79 GLY A C 1
ATOM 617 O O . GLY A 1 79 ? 13.957 -5.578 -8.051 1.00 89.44 79 GLY A O 1
ATOM 618 N N . GLN A 1 80 ? 14.614 -4.719 -10.011 1.00 88.19 80 GLN A N 1
ATOM 619 C CA . GLN A 1 80 ? 15.981 -5.232 -9.870 1.00 88.19 80 GLN A CA 1
ATOM 620 C C . GLN A 1 80 ? 16.733 -4.568 -8.702 1.00 88.19 80 GLN A C 1
ATOM 622 O O . GLN A 1 80 ? 17.438 -5.234 -7.945 1.00 88.19 80 GLN A O 1
ATOM 627 N N . ILE A 1 81 ? 16.595 -3.248 -8.556 1.00 85.00 81 ILE A N 1
ATOM 628 C CA . ILE A 1 81 ? 17.070 -2.515 -7.376 1.00 85.00 81 ILE A CA 1
ATOM 629 C C . ILE A 1 81 ? 15.902 -2.420 -6.405 1.00 85.00 81 ILE A C 1
ATOM 631 O O . ILE A 1 81 ? 14.805 -2.035 -6.814 1.00 85.00 81 ILE A O 1
ATOM 635 N N . PHE A 1 82 ? 16.152 -2.728 -5.128 1.00 83.00 82 PHE A N 1
ATOM 636 C CA . PHE A 1 82 ? 15.113 -2.698 -4.105 1.00 83.00 82 PHE A CA 1
ATOM 637 C C . PHE A 1 82 ? 14.398 -1.331 -4.096 1.00 83.00 82 PHE A C 1
ATOM 639 O O . PHE A 1 82 ? 15.050 -0.301 -3.882 1.00 83.00 82 PHE A O 1
ATOM 646 N N . PRO A 1 83 ? 13.082 -1.299 -4.359 1.00 87.88 83 PRO A N 1
ATOM 647 C CA . PRO A 1 83 ? 12.358 -0.056 -4.565 1.00 87.88 83 PRO A CA 1
ATOM 648 C C . PRO A 1 83 ? 12.140 0.705 -3.253 1.00 87.88 83 PRO A C 1
ATOM 650 O O . PRO A 1 83 ? 11.923 0.123 -2.190 1.00 87.88 83 PRO A O 1
ATOM 653 N N . ILE A 1 84 ? 12.146 2.038 -3.336 1.00 89.00 84 ILE A N 1
ATOM 654 C CA . ILE A 1 84 ? 11.743 2.910 -2.229 1.00 89.00 84 ILE A CA 1
ATOM 655 C C . ILE A 1 84 ? 10.247 3.179 -2.360 1.00 89.00 84 ILE A C 1
ATOM 657 O O . ILE A 1 84 ? 9.786 3.692 -3.376 1.00 89.00 84 ILE A O 1
ATOM 661 N N . ILE A 1 85 ? 9.500 2.845 -1.313 1.00 87.88 85 ILE A N 1
ATOM 662 C CA . ILE A 1 85 ? 8.058 3.083 -1.240 1.00 87.88 85 ILE A CA 1
ATOM 663 C C . ILE A 1 85 ? 7.803 4.395 -0.495 1.00 87.88 85 ILE A C 1
ATOM 665 O O . ILE A 1 85 ? 8.329 4.581 0.608 1.00 87.88 85 ILE A O 1
ATOM 669 N N . THR A 1 86 ? 6.970 5.259 -1.076 1.00 90.44 86 THR A N 1
ATOM 670 C CA . THR A 1 86 ? 6.504 6.522 -0.486 1.00 90.44 86 THR A CA 1
ATOM 671 C C . THR A 1 86 ? 4.981 6.577 -0.538 1.00 90.44 86 THR A C 1
ATOM 673 O O . THR A 1 86 ? 4.383 6.276 -1.571 1.00 90.44 86 THR A O 1
ATOM 676 N N . GLU A 1 87 ? 4.350 6.970 0.565 1.00 90.69 87 GLU A N 1
ATOM 677 C CA . GLU A 1 87 ? 2.894 6.999 0.702 1.00 90.69 87 GLU A CA 1
ATOM 678 C C . GLU A 1 87 ? 2.371 8.434 0.701 1.00 90.69 87 GLU A C 1
ATOM 680 O O . GLU A 1 87 ? 2.964 9.328 1.303 1.00 90.69 87 GLU A O 1
ATOM 685 N N . TYR A 1 88 ? 1.228 8.654 0.051 1.00 91.25 88 TYR A N 1
ATOM 686 C CA . TYR A 1 88 ? 0.606 9.971 -0.048 1.00 91.25 88 TYR A CA 1
ATOM 687 C C . TYR A 1 88 ? -0.861 9.918 0.367 1.00 91.25 88 TYR A C 1
ATOM 689 O O . TYR A 1 88 ? -1.642 9.115 -0.141 1.00 91.25 88 TYR A O 1
ATOM 697 N N . LYS A 1 89 ? -1.271 10.857 1.224 1.00 89.25 89 LYS A N 1
ATOM 698 C CA . LYS A 1 89 ? -2.681 11.167 1.474 1.00 89.25 89 LYS A CA 1
ATOM 699 C C . LYS A 1 89 ? -3.074 12.374 0.629 1.00 89.25 89 LYS A C 1
ATOM 701 O O . LYS A 1 89 ? -2.865 13.529 1.005 1.00 89.25 89 LYS A O 1
ATOM 706 N N . GLY A 1 90 ? -3.623 12.110 -0.555 1.00 90.44 90 GLY A N 1
ATOM 707 C CA . GLY A 1 90 ? -3.872 13.150 -1.552 1.00 90.44 90 GLY A CA 1
ATOM 708 C C . GLY A 1 90 ? -2.556 13.678 -2.126 1.00 90.44 90 GLY A C 1
ATOM 709 O O . GLY A 1 90 ? -1.902 12.980 -2.888 1.00 90.44 90 GLY A O 1
ATOM 710 N N . LYS A 1 91 ? -2.169 14.910 -1.771 1.00 92.38 91 LYS A N 1
ATOM 711 C CA . LYS A 1 91 ? -0.901 15.536 -2.211 1.00 92.38 91 LYS A CA 1
ATOM 712 C C . LYS A 1 91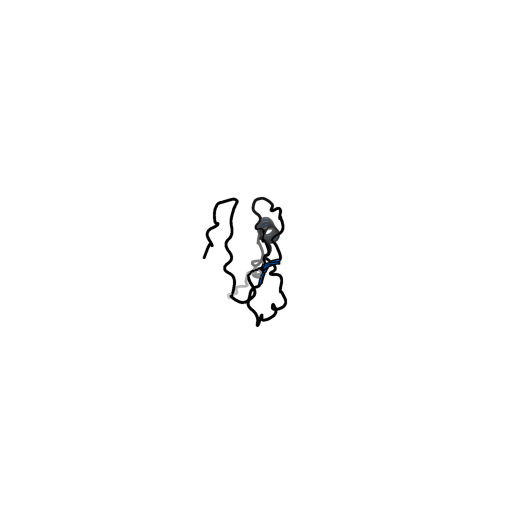 ? 0.152 15.644 -1.104 1.00 92.38 91 LYS A C 1
ATOM 714 O O . LYS A 1 91 ? 1.190 16.260 -1.317 1.00 92.38 91 LYS A O 1
ATOM 719 N N . VAL A 1 92 ? -0.137 15.112 0.080 1.00 93.94 92 VAL A N 1
ATOM 720 C CA . VAL A 1 92 ? 0.736 15.211 1.253 1.00 93.94 92 VAL A CA 1
ATOM 721 C C . VAL A 1 92 ? 1.390 13.859 1.484 1.00 93.94 92 VAL A C 1
ATOM 723 O O . VAL A 1 92 ? 0.686 12.857 1.583 1.00 93.94 92 VAL A O 1
ATOM 726 N N . GLU A 1 93 ? 2.717 13.840 1.547 1.00 92.25 93 GLU A N 1
ATOM 727 C CA . GLU A 1 93 ? 3.484 12.647 1.903 1.00 92.25 93 GLU A CA 1
ATOM 728 C C . GLU A 1 93 ? 3.223 12.276 3.365 1.00 92.25 93 GLU A C 1
ATOM 730 O O . GLU A 1 93 ? 3.234 13.138 4.248 1.00 92.25 93 GLU A O 1
ATOM 735 N N . ILE A 1 94 ? 2.945 11.000 3.612 1.00 89.31 94 ILE A N 1
ATOM 736 C CA . ILE A 1 94 ? 2.763 10.468 4.958 1.00 89.31 94 ILE A CA 1
ATOM 737 C C . ILE A 1 94 ? 4.155 10.163 5.512 1.00 89.31 94 ILE A C 1
ATOM 739 O O . ILE A 1 94 ? 4.930 9.428 4.899 1.00 89.31 94 ILE A O 1
ATOM 743 N N . ALA A 1 95 ? 4.486 10.747 6.665 1.00 76.44 95 ALA A N 1
ATOM 744 C CA . ALA A 1 95 ? 5.730 10.428 7.350 1.00 76.44 95 ALA A CA 1
ATOM 745 C C . ALA A 1 95 ? 5.723 8.950 7.757 1.00 76.44 95 ALA A C 1
ATOM 747 O O . ALA A 1 95 ? 4.733 8.457 8.298 1.00 76.44 95 ALA A O 1
ATOM 748 N N . LYS A 1 96 ? 6.833 8.251 7.516 1.00 73.38 96 LYS A N 1
ATOM 749 C CA . LYS A 1 96 ? 7.031 6.919 8.082 1.00 73.38 96 LYS A CA 1
ATOM 750 C C . LYS A 1 96 ? 7.254 7.095 9.581 1.00 73.38 96 LYS A C 1
ATOM 752 O O . LYS A 1 96 ? 8.251 7.704 9.964 1.00 73.38 96 LYS A O 1
ATOM 757 N N . ASP A 1 97 ? 6.336 6.595 10.402 1.00 59.19 97 ASP A N 1
ATOM 758 C CA . ASP A 1 97 ? 6.634 6.363 11.814 1.00 59.19 97 ASP A CA 1
ATOM 759 C C . ASP A 1 97 ? 7.717 5.273 11.851 1.00 59.19 97 ASP A C 1
ATOM 761 O O . ASP A 1 97 ? 7.474 4.134 11.445 1.00 59.19 97 ASP A O 1
ATOM 765 N N . VAL A 1 98 ? 8.943 5.667 12.212 1.00 42.28 98 VAL A N 1
ATOM 766 C CA . VAL A 1 98 ? 10.106 4.776 12.375 1.00 42.28 98 VAL A CA 1
ATOM 767 C C . VAL A 1 98 ? 10.161 4.272 13.808 1.00 42.28 98 VAL A C 1
ATOM 769 O O . VAL A 1 98 ? 10.059 5.124 14.721 1.00 42.28 98 VAL A O 1
#

pLDDT: mean 75.12, std 16.78, range [35.16, 93.94]

Sequence (98 aa):
CEEDGLRHSNTADKVKRVSQAKLDIIAECQLNAPKPYEHKVREPLETHTEPLAPFFVEIPENTSAKEGQSTFVDIAVDGQIFPIITEYKGKVEIAKDV

Secondary structure (DSSP, 8-state):
----------TTTTS----HHHHHHHHHHHHSSPPPP-----PPPPP-SS----EEEEPPPP----TT-------EEE-SSPPPP--EETTEEPP---